Protein AF-A0A7V8A8X6-F1 (afdb_monomer)

Secondary structure (DSSP, 8-state):
------SS-TTB-EEESS----S-GGGS-GGGSPPTTS-EEEEEEE-SS-EEEEEEEGGGEEE-SSS-PPP-HHHHHHEEEEETTTTEEEEPPPP-

Mean predicted aligned error: 7.08 Å

Structure (mmCIF, N/CA/C/O backbone):
data_AF-A0A7V8A8X6-F1
#
_entry.id   AF-A0A7V8A8X6-F1
#
loop_
_atom_site.group_PDB
_atom_site.id
_atom_site.type_symbol
_atom_site.label_atom_id
_atom_site.label_alt_id
_atom_site.label_comp_id
_atom_site.label_asym_id
_atom_site.label_entity_id
_atom_site.label_seq_id
_atom_site.pdbx_PDB_ins_code
_atom_site.Cartn_x
_atom_s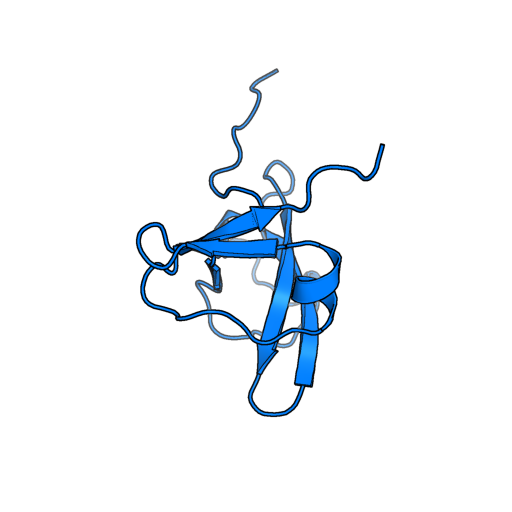ite.Cartn_y
_atom_site.Cartn_z
_atom_site.occupancy
_atom_site.B_iso_or_equiv
_atom_site.auth_seq_id
_atom_site.auth_comp_id
_atom_site.auth_asym_id
_atom_site.auth_atom_id
_atom_site.pdbx_PDB_model_num
ATOM 1 N N . MET A 1 1 ? 1.576 21.157 -17.775 1.00 46.84 1 MET A N 1
ATOM 2 C CA . MET A 1 1 ? 1.975 20.099 -16.827 1.00 46.84 1 MET A CA 1
ATOM 3 C C . MET A 1 1 ? 0.809 19.143 -16.743 1.00 46.84 1 MET A C 1
ATOM 5 O O . MET A 1 1 ? -0.238 19.543 -16.255 1.00 46.84 1 MET A O 1
ATOM 9 N N . ASP A 1 2 ? 0.947 17.956 -17.324 1.00 57.25 2 ASP A N 1
ATOM 10 C CA . ASP A 1 2 ? -0.073 16.914 -17.219 1.00 57.25 2 ASP A CA 1
ATOM 11 C C . ASP A 1 2 ? 0.006 16.361 -15.791 1.00 57.25 2 ASP A C 1
ATOM 13 O O . ASP A 1 2 ? 0.987 15.712 -15.419 1.00 57.25 2 ASP A O 1
ATOM 17 N N . LEU A 1 3 ? -0.943 16.752 -14.940 1.00 56.03 3 LEU A N 1
ATOM 18 C CA . LEU A 1 3 ? -1.081 16.201 -13.596 1.00 56.03 3 LEU A CA 1
ATOM 19 C C . LEU A 1 3 ? -1.557 14.756 -13.765 1.00 56.03 3 LEU A C 1
ATOM 21 O O . LEU A 1 3 ? -2.759 14.501 -13.774 1.00 56.03 3 LEU A O 1
ATOM 25 N N . ARG A 1 4 ? -0.618 13.816 -13.947 1.00 66.88 4 ARG A N 1
ATOM 26 C CA . ARG A 1 4 ? -0.937 12.384 -13.985 1.00 66.88 4 ARG A CA 1
ATOM 27 C C . ARG A 1 4 ? -1.656 12.027 -12.683 1.00 66.88 4 ARG A C 1
ATOM 29 O O . ARG A 1 4 ? -1.053 12.061 -11.612 1.00 66.88 4 ARG A O 1
ATOM 36 N N . GLN A 1 5 ? -2.948 11.725 -12.783 1.00 77.25 5 GLN A N 1
ATOM 37 C CA . GLN A 1 5 ? -3.726 11.230 -11.655 1.00 77.25 5 GLN A CA 1
ATOM 38 C C . GLN A 1 5 ? -3.202 9.854 -11.247 1.00 77.25 5 GLN A C 1
ATOM 40 O O . GLN A 1 5 ? -3.013 8.977 -12.089 1.00 77.25 5 GLN A O 1
ATOM 45 N N . ALA A 1 6 ? -2.973 9.693 -9.946 1.00 84.81 6 ALA A N 1
ATOM 46 C CA . ALA A 1 6 ? -2.713 8.405 -9.327 1.00 84.81 6 ALA A CA 1
ATOM 47 C C . ALA A 1 6 ? -3.906 7.472 -9.570 1.00 84.81 6 ALA A C 1
ATOM 49 O O . ALA A 1 6 ? -5.052 7.864 -9.340 1.00 84.81 6 ALA A O 1
ATOM 50 N N . LYS A 1 7 ? -3.641 6.251 -10.039 1.00 88.06 7 LYS A N 1
ATOM 51 C CA . LYS A 1 7 ? -4.680 5.229 -10.237 1.00 88.06 7 LYS A CA 1
ATOM 52 C C . LYS A 1 7 ? -5.189 4.640 -8.933 1.00 88.06 7 LYS A C 1
ATOM 54 O O . LYS A 1 7 ? -6.322 4.180 -8.917 1.00 88.06 7 LYS A O 1
ATOM 59 N N . TYR A 1 8 ? -4.349 4.626 -7.899 1.00 90.62 8 TYR A N 1
ATOM 60 C CA . TYR A 1 8 ? -4.674 4.017 -6.618 1.00 90.62 8 TYR A CA 1
ATOM 61 C C . TYR A 1 8 ? -4.713 5.061 -5.506 1.00 90.62 8 TYR A C 1
ATOM 63 O O . TYR A 1 8 ? -3.864 5.955 -5.429 1.00 90.62 8 TYR A O 1
ATOM 71 N N . GLY A 1 9 ? -5.720 4.949 -4.650 1.00 90.06 9 GLY A N 1
ATOM 72 C CA . GLY A 1 9 ? -5.903 5.788 -3.473 1.00 90.06 9 GLY A CA 1
ATOM 73 C C . GLY A 1 9 ? -5.089 5.310 -2.269 1.00 90.06 9 GLY A C 1
ATOM 74 O O . GLY A 1 9 ? -4.658 4.162 -2.181 1.00 90.06 9 GLY A O 1
ATOM 75 N N . ILE A 1 10 ? -4.901 6.197 -1.288 1.00 90.31 10 ILE A N 1
ATOM 76 C CA . ILE A 1 10 ? -4.344 5.804 0.013 1.00 90.31 10 ILE A CA 1
ATOM 77 C C . ILE A 1 10 ? -5.332 4.855 0.699 1.00 90.31 10 ILE A C 1
ATOM 79 O O . ILE A 1 10 ? -6.495 5.208 0.871 1.00 90.31 10 ILE A O 1
ATOM 83 N N . G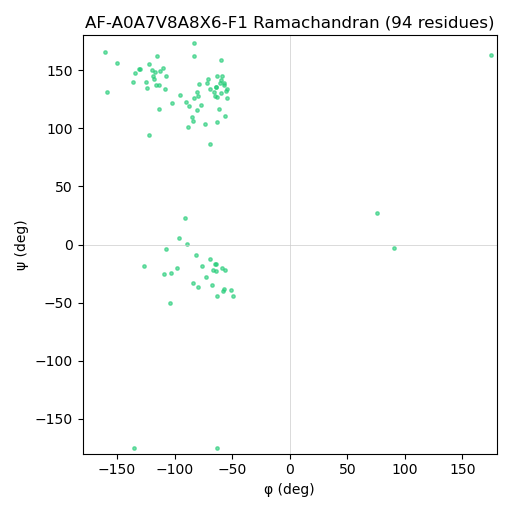LY A 1 11 ? -4.840 3.694 1.133 1.00 89.19 11 GLY A N 1
ATOM 84 C CA . GLY A 1 11 ? -5.634 2.682 1.830 1.00 89.19 11 GLY A CA 1
ATOM 85 C C . GLY A 1 11 ? -6.287 1.647 0.915 1.00 89.19 11 GLY A C 1
ATOM 86 O O . GLY A 1 11 ? -6.906 0.721 1.427 1.00 89.19 11 GLY A O 1
ATOM 87 N N . GLU A 1 12 ? -6.150 1.759 -0.407 1.00 91.69 12 GLU A N 1
ATOM 88 C CA . GLU A 1 12 ? -6.604 0.707 -1.320 1.00 91.69 12 GLU A CA 1
ATOM 89 C C . GLU A 1 12 ? -5.690 -0.519 -1.249 1.00 91.69 12 GLU A C 1
ATOM 91 O O . GLU A 1 12 ? -4.461 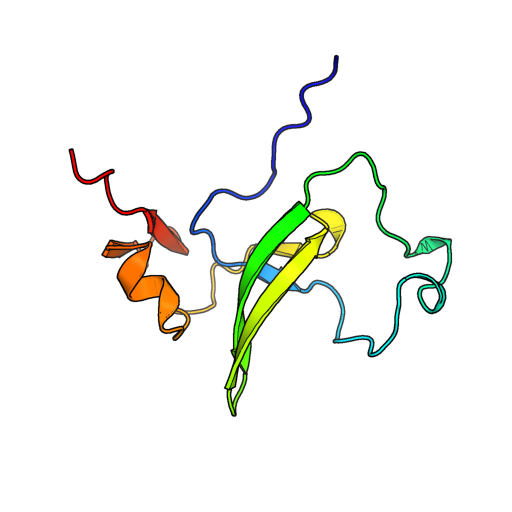-0.397 -1.211 1.00 91.69 12 GLU A O 1
ATOM 96 N N . ILE A 1 13 ? -6.293 -1.709 -1.266 1.00 91.00 13 ILE A N 1
ATOM 97 C CA . ILE A 1 13 ? -5.545 -2.960 -1.347 1.00 91.00 13 ILE A CA 1
ATOM 98 C C . ILE A 1 13 ? -5.133 -3.199 -2.800 1.00 91.00 13 ILE A C 1
ATOM 100 O O . ILE A 1 13 ? -5.937 -3.171 -3.737 1.00 91.00 13 ILE A O 1
ATOM 104 N N . VAL A 1 14 ? -3.839 -3.442 -2.985 1.00 91.00 14 VAL A N 1
ATOM 105 C CA . VAL A 1 14 ? -3.238 -3.734 -4.283 1.00 91.00 14 VAL A CA 1
ATOM 106 C C . VAL A 1 14 ? -2.361 -4.969 -4.188 1.00 91.00 14 VAL A C 1
ATOM 108 O O . VAL A 1 14 ? -1.742 -5.245 -3.162 1.00 91.00 14 VAL A O 1
ATOM 111 N N . ARG A 1 15 ? -2.243 -5.679 -5.305 1.00 87.75 15 ARG A N 1
ATOM 112 C CA . ARG A 1 15 ? -1.315 -6.797 -5.470 1.00 87.75 15 ARG A CA 1
ATOM 113 C C . ARG A 1 15 ? -0.328 -6.513 -6.586 1.00 87.75 15 ARG A C 1
ATOM 115 O O . ARG A 1 15 ? -0.635 -5.829 -7.565 1.00 87.75 15 ARG A O 1
ATOM 122 N N . HIS A 1 16 ? 0.867 -7.071 -6.458 1.00 86.56 16 HIS A N 1
ATOM 123 C CA . HIS A 1 16 ? 1.879 -6.930 -7.492 1.00 86.56 16 HIS A CA 1
ATOM 124 C C . HIS A 1 16 ? 1.470 -7.716 -8.752 1.00 86.56 16 HIS A C 1
ATOM 126 O O . HIS A 1 16 ? 1.049 -8.871 -8.679 1.00 86.56 16 HIS A O 1
ATOM 132 N N . ARG A 1 17 ? 1.592 -7.088 -9.925 1.00 83.88 17 ARG A N 1
ATOM 133 C CA . ARG A 1 17 ? 1.206 -7.656 -11.229 1.00 83.88 17 ARG A CA 1
ATOM 134 C C . ARG A 1 17 ? 2.092 -8.831 -11.642 1.00 83.88 17 ARG A C 1
ATOM 136 O O . ARG A 1 17 ? 1.636 -9.744 -12.321 1.00 83.88 17 ARG A O 1
ATOM 143 N N . LEU A 1 18 ? 3.373 -8.765 -11.293 1.00 71.62 18 LEU A N 1
ATOM 144 C CA . LEU A 1 18 ? 4.393 -9.758 -11.636 1.00 71.62 18 LEU A CA 1
ATOM 145 C C . LEU A 1 18 ? 4.824 -10.528 -10.375 1.00 71.62 18 LEU A C 1
ATOM 147 O O . LEU A 1 18 ? 4.771 -9.993 -9.276 1.00 71.62 18 LEU A O 1
ATOM 151 N N . LEU A 1 19 ? 5.263 -11.777 -10.500 1.00 59.72 19 LEU A N 1
ATOM 152 C CA . LEU A 1 19 ? 5.867 -12.510 -9.376 1.00 59.72 19 LEU A CA 1
ATOM 153 C C . LEU A 1 19 ? 7.126 -11.778 -8.852 1.00 59.72 19 LEU A C 1
ATOM 155 O O . LEU A 1 19 ? 7.702 -10.970 -9.590 1.00 59.72 19 LEU A O 1
ATOM 159 N N . PRO A 1 20 ? 7.576 -12.027 -7.604 1.00 58.06 20 PRO A N 1
ATOM 160 C CA . PRO A 1 20 ? 8.741 -11.347 -7.048 1.00 58.06 20 PRO A CA 1
ATOM 161 C C . PRO A 1 20 ? 10.002 -11.688 -7.852 1.00 58.06 20 PRO A C 1
ATOM 163 O O . PRO A 1 20 ? 10.569 -12.772 -7.731 1.00 58.06 20 PRO A O 1
ATOM 166 N N . PHE A 1 21 ? 10.472 -10.739 -8.659 1.00 56.16 21 PHE A N 1
ATOM 167 C CA . PHE A 1 21 ? 11.829 -10.774 -9.187 1.00 56.16 21 PHE A CA 1
ATOM 168 C C . PHE A 1 21 ? 12.780 -10.340 -8.069 1.00 56.16 21 PHE A C 1
ATOM 170 O O . PHE A 1 21 ? 12.677 -9.231 -7.548 1.00 56.16 21 PHE A O 1
ATOM 177 N N . ARG A 1 22 ? 13.717 -11.212 -7.686 1.00 54.53 22 ARG A N 1
ATOM 178 C CA . ARG A 1 22 ? 14.826 -10.841 -6.799 1.00 54.53 22 ARG A CA 1
ATOM 179 C C . ARG A 1 22 ? 15.934 -10.217 -7.648 1.00 54.53 22 ARG A C 1
ATOM 181 O O . ARG A 1 22 ? 16.607 -10.926 -8.388 1.00 54.53 22 ARG A O 1
ATOM 188 N N . GLY A 1 23 ? 16.111 -8.900 -7.565 1.00 58.91 23 GLY A N 1
ATOM 189 C CA . GLY A 1 23 ? 17.159 -8.186 -8.298 1.00 58.91 23 GLY A CA 1
ATOM 190 C C . GLY A 1 23 ? 17.081 -6.669 -8.127 1.00 58.91 23 GLY A C 1
ATOM 191 O O . GLY A 1 23 ? 16.065 -6.138 -7.687 1.00 58.91 23 GLY A O 1
ATOM 192 N N . GLY A 1 24 ? 18.166 -5.967 -8.459 1.00 60.31 24 GLY A N 1
ATOM 193 C CA . GLY A 1 24 ? 18.190 -4.501 -8.490 1.00 60.31 24 GLY A CA 1
ATOM 194 C C . GLY A 1 24 ? 17.632 -3.948 -9.804 1.00 60.31 24 GLY A C 1
ATOM 195 O O . GLY A 1 24 ? 17.406 -4.694 -10.752 1.00 60.31 24 GLY A O 1
ATOM 196 N N . TYR A 1 25 ? 17.469 -2.624 -9.907 1.00 67.94 25 TYR A N 1
ATOM 197 C CA . TYR A 1 25 ? 16.963 -1.959 -11.124 1.00 67.94 25 TYR A CA 1
ATOM 198 C C . TYR A 1 25 ? 17.708 -2.382 -12.405 1.00 67.94 25 TYR A C 1
ATOM 200 O O . TYR A 1 25 ? 17.093 -2.600 -13.447 1.00 67.94 25 TYR A O 1
ATOM 208 N N . GLN A 1 26 ? 19.034 -2.550 -12.322 1.00 74.75 26 GLN A N 1
ATOM 209 C CA . GLN A 1 26 ? 19.866 -2.985 -13.450 1.00 74.75 26 GLN A CA 1
ATOM 210 C C . GLN A 1 26 ? 19.579 -4.426 -13.904 1.00 74.75 26 GLN A C 1
ATOM 212 O O . GLN A 1 26 ? 19.849 -4.757 -15.055 1.00 74.75 26 GLN A O 1
ATOM 217 N N . SER A 1 27 ? 19.001 -5.263 -13.039 1.00 77.19 27 SER A N 1
ATOM 218 C CA . SER A 1 27 ? 18.603 -6.639 -13.356 1.00 77.19 27 SER A 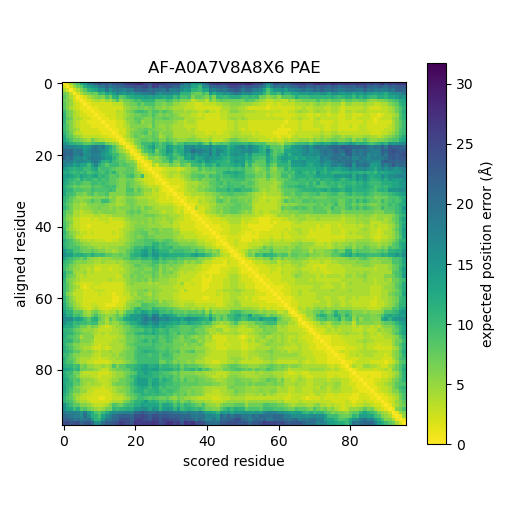CA 1
ATOM 219 C C . SER A 1 27 ? 17.252 -6.722 -14.078 1.00 77.19 27 SER A C 1
ATOM 221 O O . SER A 1 27 ? 16.886 -7.795 -14.550 1.00 77.19 27 SER A O 1
ATOM 223 N N . ILE A 1 28 ? 16.503 -5.617 -14.173 1.00 74.94 28 ILE A N 1
ATOM 224 C CA . ILE A 1 28 ? 15.219 -5.572 -14.879 1.00 74.94 28 ILE A CA 1
ATOM 225 C C . ILE A 1 28 ? 15.498 -5.366 -16.378 1.00 74.94 28 ILE A C 1
ATOM 227 O O . ILE A 1 28 ? 16.183 -4.390 -16.728 1.00 74.94 28 ILE A O 1
ATOM 231 N N . PRO A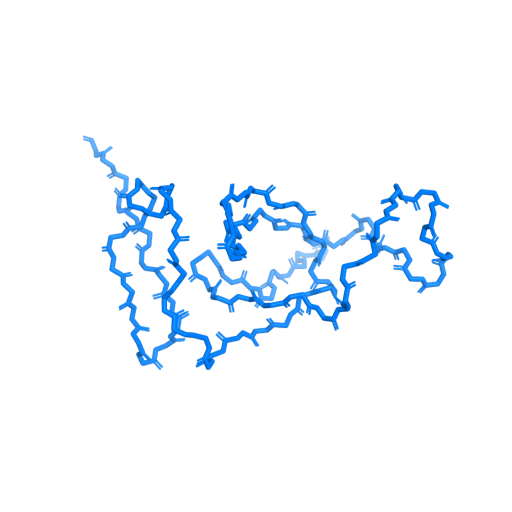 1 29 ? 14.978 -6.233 -17.275 1.00 80.69 29 PRO A N 1
ATOM 232 C CA . PRO A 1 29 ? 15.132 -6.025 -18.708 1.00 80.69 29 PRO A CA 1
ATOM 233 C C . PRO A 1 29 ? 14.517 -4.683 -19.115 1.00 80.69 29 PRO A C 1
ATOM 235 O O . PRO A 1 29 ? 13.523 -4.243 -18.540 1.00 80.69 29 PRO A O 1
ATOM 238 N N . GLU A 1 30 ? 15.124 -4.004 -20.084 1.00 80.31 30 GLU A N 1
ATOM 239 C CA . GLU A 1 30 ? 14.840 -2.593 -20.376 1.00 80.31 30 GLU A CA 1
ATOM 240 C C . GLU A 1 30 ? 13.367 -2.301 -20.685 1.00 80.31 30 GLU A C 1
ATOM 242 O O . GLU A 1 3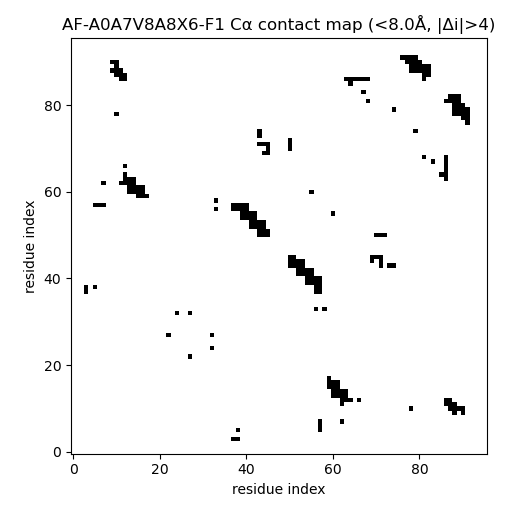0 ? 12.818 -1.321 -20.191 1.00 80.31 30 GLU A O 1
ATOM 247 N N . ASN A 1 31 ? 12.704 -3.207 -21.398 1.00 79.00 31 ASN A N 1
ATOM 248 C CA . ASN A 1 31 ? 11.279 -3.149 -21.723 1.00 79.00 31 ASN A CA 1
ATOM 249 C C . ASN A 1 31 ? 10.334 -3.366 -20.524 1.00 79.00 31 ASN A C 1
ATOM 251 O O . ASN A 1 31 ? 9.139 -3.106 -20.646 1.00 79.00 31 ASN A O 1
ATOM 255 N N . TYR A 1 32 ? 10.844 -3.834 -19.383 1.00 76.94 32 TYR A N 1
ATOM 256 C CA . TYR A 1 32 ? 10.088 -4.008 -18.137 1.00 76.94 32 TYR A CA 1
ATOM 257 C C . TYR A 1 32 ? 10.455 -2.981 -17.065 1.00 76.94 32 TYR A C 1
ATOM 259 O O . TYR A 1 32 ? 9.848 -2.974 -15.990 1.00 76.94 32 TYR A O 1
ATOM 267 N N . ARG A 1 33 ? 11.444 -2.115 -17.319 1.00 83.69 33 ARG A N 1
ATOM 268 C CA . ARG A 1 33 ? 11.816 -1.077 -16.358 1.00 83.69 33 ARG A CA 1
ATOM 269 C C . ARG A 1 33 ? 10.645 -0.114 -16.172 1.00 83.69 33 ARG A C 1
ATOM 271 O O . ARG A 1 33 ? 10.030 0.294 -17.158 1.00 83.69 33 ARG A O 1
ATOM 278 N N . PRO A 1 34 ? 10.329 0.266 -14.927 1.00 83.38 34 PRO A N 1
ATOM 279 C CA . PRO A 1 34 ? 9.291 1.248 -14.694 1.00 83.38 34 PRO A CA 1
ATOM 280 C C . PRO A 1 34 ? 9.672 2.605 -15.282 1.00 83.38 34 PRO A C 1
ATOM 282 O O . PRO A 1 34 ? 10.802 3.071 -15.111 1.00 83.38 34 PRO A O 1
ATOM 285 N N . ASP A 1 35 ? 8.709 3.234 -15.962 1.00 85.62 35 ASP A N 1
ATOM 286 C CA . ASP A 1 35 ? 8.786 4.646 -16.347 1.00 85.62 35 ASP A CA 1
ATOM 287 C C . ASP A 1 35 ? 9.048 5.490 -15.088 1.00 85.62 35 ASP A C 1
ATOM 289 O O . ASP A 1 35 ? 8.409 5.287 -14.055 1.00 85.62 35 ASP A O 1
ATOM 293 N N . ARG A 1 36 ? 9.996 6.427 -15.157 1.00 84.06 36 ARG A N 1
ATOM 294 C CA . ARG A 1 36 ? 10.308 7.335 -14.043 1.00 84.06 36 ARG A CA 1
ATOM 295 C C . ARG A 1 36 ? 9.277 8.453 -13.882 1.00 84.06 36 ARG A C 1
ATOM 297 O O . ARG A 1 36 ? 9.195 9.036 -12.809 1.00 84.06 36 ARG A O 1
ATOM 304 N N . ASN A 1 37 ? 8.482 8.733 -14.913 1.00 85.81 37 ASN A N 1
ATOM 305 C CA . ASN A 1 37 ? 7.475 9.795 -14.933 1.00 85.81 37 ASN A CA 1
ATOM 306 C C . ASN A 1 37 ? 6.087 9.316 -14.472 1.00 85.81 37 ASN A C 1
ATOM 308 O O . ASN A 1 37 ? 5.070 9.896 -14.855 1.00 85.81 37 ASN A O 1
ATOM 312 N N . GLN A 1 38 ? 6.010 8.238 -13.695 1.00 85.69 38 GLN A N 1
ATOM 313 C CA . GLN A 1 38 ? 4.761 7.723 -13.128 1.00 85.69 38 GLN A CA 1
ATOM 314 C C . GLN A 1 38 ? 4.772 7.817 -11.594 1.00 85.69 38 GLN A C 1
ATOM 316 O O . GLN A 1 38 ? 5.851 7.916 -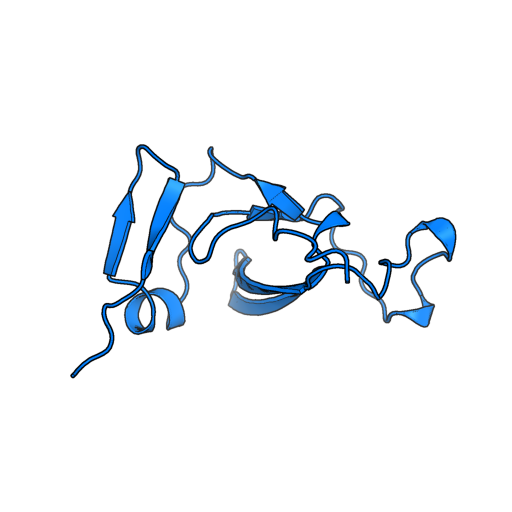11.004 1.00 85.69 38 GLN A O 1
ATOM 321 N N . PRO A 1 39 ? 3.605 7.743 -10.933 1.00 90.00 39 PRO A N 1
ATOM 322 C CA . PRO A 1 39 ? 3.539 7.643 -9.482 1.00 90.00 39 PRO A CA 1
ATOM 323 C C . PRO A 1 39 ? 4.182 6.355 -8.953 1.00 90.00 39 PRO A C 1
ATOM 325 O O . PRO A 1 39 ? 4.083 5.277 -9.548 1.00 90.00 39 PRO A O 1
ATOM 328 N N . PHE A 1 40 ? 4.800 6.470 -7.785 1.00 89.81 40 PHE A N 1
ATOM 329 C CA . PHE A 1 40 ? 5.291 5.342 -7.005 1.00 89.81 40 PHE A CA 1
ATOM 330 C C . PHE A 1 40 ? 4.584 5.324 -5.655 1.00 89.81 40 PHE A C 1
ATOM 332 O O . PHE A 1 40 ? 4.309 6.375 -5.074 1.00 89.81 40 PHE A O 1
ATOM 339 N N . TYR A 1 41 ? 4.324 4.123 -5.157 1.00 89.38 41 TYR A N 1
ATOM 340 C CA . TYR A 1 41 ? 3.534 3.880 -3.960 1.00 89.38 41 TYR A CA 1
ATOM 341 C C . TYR A 1 41 ? 4.384 3.198 -2.894 1.00 89.38 41 TYR A C 1
ATOM 343 O O . TYR A 1 41 ? 5.203 2.329 -3.201 1.00 89.38 41 TYR A O 1
ATOM 351 N N . HIS A 1 42 ? 4.156 3.587 -1.640 1.00 90.25 42 HIS A N 1
ATOM 352 C CA . HIS A 1 42 ? 4.620 2.838 -0.479 1.00 90.25 42 HIS A CA 1
ATOM 353 C C . HIS A 1 42 ? 3.531 1.843 -0.094 1.00 90.25 42 HIS A C 1
ATOM 355 O O . HIS A 1 42 ? 2.397 2.245 0.163 1.00 90.25 42 HIS A O 1
ATOM 361 N N . LEU A 1 43 ? 3.874 0.561 -0.072 1.00 90.38 43 LEU A N 1
ATOM 362 C CA . LEU A 1 43 ? 2.964 -0.512 0.299 1.00 90.38 43 LEU A CA 1
ATOM 363 C C . LEU A 1 43 ? 3.354 -1.063 1.659 1.00 90.38 43 LEU A C 1
ATOM 365 O O . LEU A 1 43 ? 4.526 -1.358 1.886 1.00 90.38 43 LEU A O 1
ATOM 369 N N . LEU A 1 44 ? 2.361 -1.241 2.521 1.00 89.50 44 LEU A N 1
ATOM 370 C CA . LEU A 1 44 ? 2.468 -2.088 3.700 1.00 89.50 44 LEU A CA 1
ATOM 371 C C . LEU A 1 44 ? 2.146 -3.510 3.234 1.00 89.50 44 LEU A C 1
ATOM 373 O O . LEU A 1 44 ? 1.020 -3.773 2.820 1.00 89.50 44 LEU A O 1
ATOM 377 N N . ALA A 1 45 ? 3.147 -4.385 3.198 1.00 88.75 45 ALA A N 1
ATOM 378 C CA . ALA A 1 45 ? 3.027 -5.733 2.658 1.00 88.75 45 ALA A CA 1
ATOM 379 C C . ALA A 1 45 ? 3.276 -6.781 3.743 1.00 88.75 45 ALA A C 1
ATOM 381 O O . ALA A 1 45 ? 4.099 -6.590 4.639 1.00 88.75 45 ALA A O 1
ATOM 382 N N . GLU A 1 46 ? 2.604 -7.916 3.614 1.00 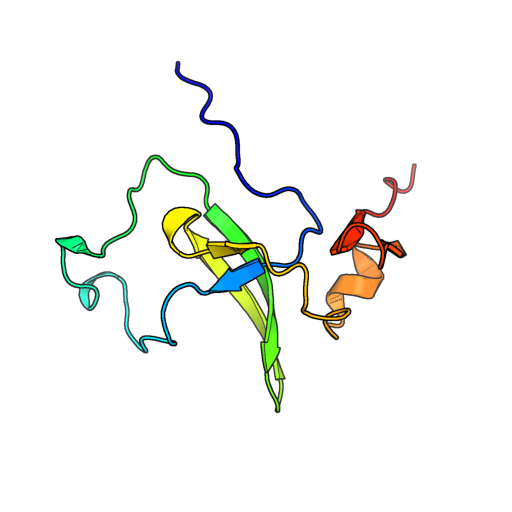84.31 46 GLU A N 1
ATOM 383 C CA . GLU A 1 46 ? 2.800 -9.087 4.460 1.00 84.31 46 GLU A CA 1
ATOM 384 C C . GLU A 1 46 ? 3.176 -10.302 3.610 1.00 84.31 46 GLU A C 1
ATOM 386 O O . GLU A 1 46 ? 2.881 -10.384 2.412 1.00 84.31 46 GLU A O 1
ATOM 391 N N . ASN A 1 47 ? 3.856 -11.256 4.229 1.00 83.38 47 ASN A N 1
ATOM 392 C CA . ASN A 1 47 ? 3.983 -12.615 3.724 1.00 83.38 47 ASN A CA 1
ATOM 393 C C . ASN A 1 47 ? 3.766 -13.597 4.886 1.00 83.38 47 ASN A C 1
ATOM 395 O O . ASN A 1 47 ? 3.453 -13.185 5.996 1.00 83.38 47 ASN A O 1
ATOM 399 N N . SER A 1 48 ? 3.944 -14.897 4.641 1.00 81.00 48 SER A N 1
ATOM 400 C CA . SER A 1 48 ? 3.725 -15.948 5.645 1.00 81.00 48 SER A CA 1
ATOM 401 C C . SER A 1 48 ? 4.529 -15.789 6.939 1.00 81.00 48 SER A C 1
ATOM 403 O O . SER A 1 48 ? 4.145 -16.368 7.950 1.00 81.00 48 SER A O 1
ATOM 405 N N . ASP A 1 49 ? 5.634 -15.041 6.912 1.00 81.75 49 ASP A N 1
ATOM 406 C CA . ASP A 1 49 ? 6.629 -15.030 7.984 1.00 81.75 49 ASP A CA 1
ATOM 407 C C . ASP A 1 49 ? 6.943 -13.621 8.516 1.00 81.75 49 ASP A C 1
ATOM 409 O O . ASP A 1 49 ? 7.533 -13.483 9.590 1.00 81.75 49 ASP A O 1
ATOM 413 N N . THR A 1 50 ? 6.615 -12.555 7.776 1.00 85.94 50 THR A N 1
ATOM 414 C CA . THR A 1 50 ? 7.000 -11.188 8.142 1.00 85.94 50 THR A CA 1
ATOM 415 C C . THR A 1 50 ? 6.167 -10.095 7.463 1.00 85.94 50 THR A C 1
ATOM 417 O O . THR A 1 50 ? 5.498 -10.311 6.454 1.00 85.94 50 THR A O 1
ATOM 420 N N . HIS A 1 51 ? 6.303 -8.882 7.996 1.00 87.62 51 HIS A N 1
ATOM 421 C CA . HIS A 1 51 ? 5.707 -7.643 7.510 1.00 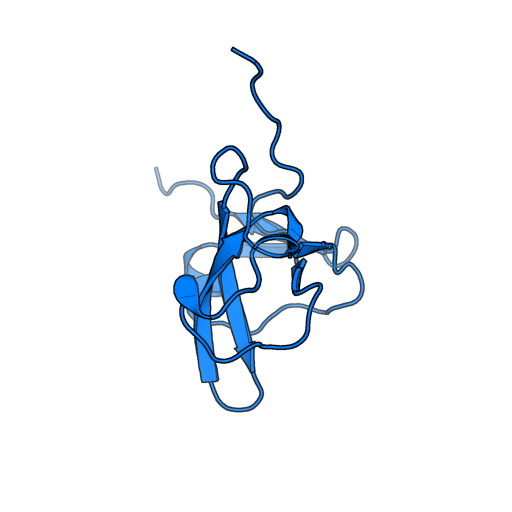87.62 51 HIS A CA 1
ATOM 422 C C . HIS A 1 51 ? 6.813 -6.713 7.010 1.00 87.62 51 HIS A C 1
ATOM 424 O O . HIS A 1 51 ? 7.859 -6.590 7.655 1.00 87.62 51 HIS A O 1
ATOM 430 N N . TYR A 1 52 ? 6.614 -6.054 5.872 1.00 86.81 52 TYR A N 1
ATOM 431 C CA . TYR A 1 52 ? 7.613 -5.154 5.302 1.00 86.81 52 TYR A CA 1
ATOM 432 C C . TYR A 1 52 ? 6.985 -4.022 4.491 1.00 86.81 52 TYR A C 1
ATOM 434 O O . TYR A 1 52 ? 5.889 -4.136 3.949 1.00 86.81 52 TYR A O 1
ATOM 442 N N . ILE A 1 53 ? 7.728 -2.923 4.357 1.00 87.56 53 ILE A N 1
ATOM 443 C CA . ILE A 1 53 ? 7.345 -1.803 3.498 1.00 87.56 53 ILE A CA 1
ATOM 444 C C . ILE A 1 53 ? 8.022 -1.970 2.140 1.00 87.56 53 ILE A C 1
ATOM 446 O O . ILE A 1 53 ? 9.240 -2.142 2.062 1.00 87.56 53 ILE A O 1
ATOM 450 N N . ALA A 1 54 ? 7.243 -1.894 1.065 1.00 86.50 54 ALA A N 1
ATOM 451 C CA . ALA A 1 54 ? 7.746 -1.940 -0.302 1.00 86.50 54 ALA A CA 1
ATOM 452 C C . ALA A 1 54 ? 7.543 -0.602 -1.014 1.00 86.50 54 ALA A C 1
ATOM 454 O O . ALA A 1 54 ? 6.569 0.105 -0.771 1.00 86.50 54 ALA A O 1
ATOM 455 N N . TYR A 1 55 ? 8.443 -0.281 -1.941 1.00 87.56 55 TYR A N 1
ATOM 456 C CA . TYR A 1 55 ? 8.306 0.862 -2.837 1.00 87.56 55 TYR A CA 1
ATOM 457 C C . TYR A 1 55 ? 8.128 0.360 -4.268 1.00 87.56 55 TYR A C 1
ATOM 459 O O . TYR A 1 55 ? 9.012 -0.315 -4.803 1.00 87.56 55 TYR A O 1
ATOM 467 N N . VAL A 1 56 ? 6.971 0.636 -4.873 1.00 87.88 56 VAL A N 1
ATOM 468 C CA . VAL A 1 56 ? 6.558 -0.001 -6.133 1.00 87.88 56 VAL A CA 1
ATOM 469 C C . VAL A 1 56 ? 5.975 1.024 -7.105 1.00 87.88 56 VAL A C 1
ATOM 471 O O . VAL A 1 56 ? 5.226 1.919 -6.725 1.00 87.88 56 VAL A O 1
ATOM 474 N N . SER A 1 57 ? 6.316 0.890 -8.385 1.00 90.56 57 SER A N 1
ATOM 475 C CA . SER A 1 57 ? 5.759 1.702 -9.474 1.00 90.56 57 SER A CA 1
ATOM 476 C C . SER A 1 57 ? 4.301 1.345 -9.770 1.00 90.56 57 SER A C 1
ATOM 478 O O . SER A 1 57 ? 3.979 0.156 -9.835 1.00 90.56 57 SER A O 1
ATOM 480 N N . GLU A 1 58 ? 3.469 2.336 -10.095 1.00 90.69 58 GLU A N 1
ATOM 481 C CA . GLU A 1 58 ? 2.047 2.139 -10.422 1.00 90.69 58 GLU A CA 1
ATOM 482 C C . GLU A 1 58 ? 1.773 1.028 -11.448 1.00 90.69 58 GLU A C 1
ATOM 484 O O . GLU A 1 58 ? 0.880 0.205 -11.255 1.00 90.69 58 GLU A O 1
ATOM 489 N N . GLN A 1 59 ? 2.550 0.968 -12.535 1.00 89.31 59 GLN A N 1
ATOM 490 C CA . GLN A 1 59 ? 2.376 -0.022 -13.609 1.00 89.31 59 GLN A CA 1
ATOM 491 C C . GLN A 1 59 ? 2.483 -1.486 -13.150 1.00 89.31 59 GLN A C 1
ATOM 493 O O . GLN A 1 59 ? 2.027 -2.392 -13.851 1.00 89.31 59 GLN A O 1
ATOM 498 N N . ASN A 1 60 ? 3.115 -1.716 -11.998 1.00 88.19 60 ASN A N 1
ATOM 499 C CA . ASN A 1 60 ? 3.320 -3.038 -11.423 1.00 88.19 60 ASN A CA 1
ATOM 500 C C . ASN A 1 60 ? 2.254 -3.387 -10.381 1.00 88.19 60 ASN A C 1
ATOM 502 O O . ASN A 1 60 ? 2.361 -4.435 -9.752 1.00 88.19 60 ASN A O 1
ATOM 506 N N . LEU A 1 61 ? 1.232 -2.550 -10.204 1.00 89.81 61 LEU A N 1
ATOM 507 C CA . LEU A 1 61 ? 0.143 -2.773 -9.261 1.00 89.81 61 LEU A CA 1
ATOM 508 C C . LEU A 1 61 ? -1.145 -3.129 -9.995 1.00 89.81 61 LEU A C 1
ATOM 510 O O . LEU A 1 61 ? -1.432 -2.610 -11.078 1.00 89.81 61 LEU A O 1
ATOM 514 N N . LEU A 1 62 ? -1.927 -4.001 -9.372 1.00 90.44 62 LEU A N 1
ATOM 515 C CA . LEU A 1 62 ? -3.308 -4.306 -9.718 1.00 90.44 62 LEU A CA 1
ATOM 516 C C . LEU A 1 62 ? -4.169 -4.088 -8.474 1.00 90.44 62 LEU A C 1
ATOM 518 O O . LEU A 1 62 ? -3.758 -4.500 -7.391 1.00 90.44 62 LEU A O 1
ATOM 522 N N . ALA A 1 63 ? -5.360 -3.509 -8.633 1.00 89.44 63 ALA A N 1
ATOM 523 C CA . ALA A 1 63 ? -6.348 -3.474 -7.557 1.00 89.44 63 ALA A CA 1
ATOM 524 C C . ALA A 1 63 ? -6.664 -4.900 -7.085 1.00 89.44 63 ALA A C 1
ATOM 526 O O . ALA A 1 63 ? -6.834 -5.813 -7.907 1.00 89.44 63 ALA A O 1
ATOM 527 N N . ASP A 1 64 ? -6.750 -5.081 -5.772 1.00 87.00 64 ASP A N 1
ATOM 528 C CA . ASP A 1 64 ? -7.186 -6.326 -5.161 1.00 87.00 64 ASP A CA 1
ATOM 529 C C . ASP A 1 64 ? -8.404 -6.067 -4.277 1.00 87.00 64 ASP A C 1
ATOM 531 O O . ASP A 1 64 ? -8.301 -5.694 -3.117 1.00 87.00 64 ASP A O 1
ATOM 535 N N . LEU A 1 65 ? -9.580 -6.266 -4.869 1.00 77.44 65 LEU A N 1
ATOM 536 C CA . LEU A 1 65 ? -10.870 -6.137 -4.185 1.00 77.44 65 LEU A CA 1
ATOM 537 C C . LEU A 1 65 ? -11.320 -7.457 -3.540 1.00 77.44 65 LEU A C 1
ATOM 539 O O . LEU A 1 65 ? -12.424 -7.545 -3.010 1.00 77.44 65 LEU A O 1
ATOM 543 N N . THR A 1 66 ? -10.507 -8.508 -3.665 1.00 76.25 66 THR A N 1
ATOM 544 C CA . THR A 1 66 ? -10.825 -9.865 -3.201 1.00 76.25 66 THR A CA 1
ATOM 545 C C . THR A 1 66 ? -10.004 -10.274 -1.987 1.00 76.25 66 THR A C 1
ATOM 547 O O . THR A 1 66 ? -10.447 -11.122 -1.213 1.00 76.25 66 THR A O 1
ATOM 550 N N . GLY A 1 67 ? -8.826 -9.671 -1.820 1.00 67.12 67 GLY A N 1
ATOM 551 C CA . GLY A 1 67 ? -8.013 -9.767 -0.623 1.00 67.12 67 GLY A CA 1
ATOM 552 C C . GLY A 1 67 ? -8.762 -9.162 0.555 1.00 67.12 67 GLY A C 1
ATOM 553 O O . GLY A 1 67 ? -9.255 -8.037 0.490 1.00 67.12 67 GLY A O 1
ATOM 554 N N . GLY A 1 68 ? -8.888 -9.938 1.628 1.00 80.12 68 GLY A N 1
ATOM 555 C CA . GLY A 1 68 ? -9.344 -9.416 2.908 1.00 80.12 68 GLY A CA 1
ATOM 556 C C . GLY A 1 68 ? -8.366 -8.376 3.472 1.00 80.12 68 GLY A C 1
ATOM 557 O O . GLY A 1 68 ? -7.386 -8.017 2.818 1.00 80.12 68 GLY A O 1
ATOM 558 N N . PRO A 1 69 ? -8.610 -7.890 4.696 1.00 84.50 69 PRO A N 1
ATOM 559 C CA . PRO A 1 69 ? -7.678 -6.982 5.350 1.00 84.50 69 PRO A CA 1
ATOM 560 C C . PRO A 1 69 ? -6.279 -7.613 5.457 1.00 84.50 69 PRO A C 1
ATOM 562 O O . PRO A 1 69 ? -6.158 -8.797 5.765 1.00 84.50 69 PRO A O 1
ATOM 565 N N . ILE A 1 70 ? -5.254 -6.797 5.218 1.00 86.00 70 ILE A N 1
ATOM 566 C CA . ILE A 1 70 ? -3.841 -7.123 5.427 1.00 86.00 70 ILE A CA 1
ATOM 567 C C . ILE A 1 70 ? -3.525 -6.990 6.919 1.00 86.00 70 ILE A C 1
ATOM 569 O O . ILE A 1 70 ? -3.958 -6.017 7.554 1.00 86.00 70 ILE A O 1
ATOM 573 N N . ASP A 1 71 ? -2.750 -7.925 7.465 1.00 84.69 71 ASP A N 1
ATOM 574 C CA . ASP A 1 71 ? -2.147 -7.769 8.786 1.00 84.69 71 ASP A CA 1
ATOM 575 C C . ASP A 1 71 ? -0.807 -7.038 8.634 1.00 84.69 71 ASP A C 1
ATOM 577 O O . ASP A 1 71 ? 0.078 -7.449 7.894 1.00 84.69 71 ASP A O 1
ATOM 581 N N . HIS A 1 72 ? -0.666 -5.865 9.247 1.00 86.38 72 HIS A N 1
ATOM 582 C CA . HIS A 1 72 ? 0.610 -5.152 9.296 1.00 86.38 72 HIS A CA 1
ATOM 583 C C . HIS A 1 72 ? 0.587 -4.173 10.475 1.00 86.38 72 HIS A C 1
ATOM 585 O O . HIS A 1 72 ? -0.333 -3.359 10.568 1.00 86.38 72 HIS A O 1
ATOM 591 N N . PRO A 1 73 ? 1.615 -4.139 11.343 1.00 88.19 73 PRO A N 1
ATOM 592 C CA . PRO A 1 73 ? 1.594 -3.334 12.570 1.00 88.19 73 PRO A CA 1
ATOM 593 C C . PRO A 1 73 ? 1.363 -1.836 12.310 1.00 88.19 73 PRO A C 1
ATOM 595 O O . PRO A 1 73 ? 0.565 -1.200 12.992 1.00 88.19 73 PRO A O 1
ATOM 598 N N . ALA A 1 74 ? 1.981 -1.283 11.260 1.00 86.75 74 ALA A N 1
ATOM 599 C CA . ALA A 1 74 ? 1.780 0.115 10.864 1.00 86.75 74 ALA A CA 1
ATOM 600 C C . ALA A 1 74 ? 0.350 0.448 10.384 1.00 86.75 74 ALA A C 1
ATOM 602 O O . ALA A 1 74 ? -0.008 1.625 10.339 1.00 86.75 74 ALA A O 1
ATOM 603 N N . ILE A 1 75 ? -0.486 -0.545 10.038 1.00 88.75 75 ILE A N 1
ATOM 604 C CA . ILE A 1 75 ? -1.880 -0.276 9.658 1.00 88.75 75 ILE A CA 1
ATOM 605 C C . ILE A 1 75 ? -2.632 0.330 10.840 1.00 88.75 75 ILE A C 1
ATOM 607 O O . ILE A 1 75 ? -3.307 1.336 10.652 1.00 88.75 75 ILE A O 1
ATOM 611 N N . GLY A 1 76 ? -2.455 -0.208 12.052 1.00 85.69 76 GLY A N 1
ATOM 612 C CA . GLY A 1 76 ? -3.127 0.304 13.251 1.00 85.69 76 GLY A CA 1
ATOM 613 C C . GLY A 1 76 ? -2.718 1.731 13.637 1.00 85.69 76 GLY A C 1
ATOM 614 O O . GLY A 1 76 ? -3.479 2.437 14.291 1.00 85.69 76 GLY A O 1
ATOM 615 N N . GLU A 1 77 ? -1.539 2.185 13.207 1.00 86.94 77 GLU A N 1
ATOM 616 C CA . GLU A 1 77 ? -1.070 3.555 13.451 1.00 86.94 77 GLU A CA 1
ATOM 617 C C . GLU A 1 77 ? -1.607 4.553 12.415 1.00 86.94 77 GLU A C 1
ATOM 619 O O . GLU A 1 77 ? -1.856 5.720 12.730 1.00 86.94 77 GLU A O 1
ATOM 624 N N . MET A 1 78 ? -1.795 4.112 11.168 1.00 85.75 78 MET A N 1
ATOM 625 C CA . MET A 1 78 ? -2.110 4.990 10.032 1.00 85.75 78 MET A CA 1
ATOM 626 C C . MET A 1 78 ? -3.586 4.958 9.616 1.00 85.75 78 MET A C 1
ATOM 628 O O . MET A 1 78 ? -4.082 5.925 9.025 1.00 85.75 78 MET A O 1
ATOM 632 N N . PHE A 1 79 ? -4.288 3.869 9.916 1.00 90.50 79 PHE A N 1
ATOM 633 C CA . PHE A 1 79 ? -5.660 3.608 9.499 1.00 90.50 79 PHE A CA 1
ATOM 634 C C . PHE A 1 79 ? -6.523 3.186 10.690 1.00 90.50 79 PHE A C 1
ATOM 636 O O . PHE A 1 79 ? -6.037 2.596 11.650 1.00 90.50 79 PHE A O 1
ATOM 643 N N . SER A 1 80 ? -7.817 3.496 10.616 1.00 85.75 80 SER A N 1
ATOM 644 C CA . SER A 1 80 ? -8.771 3.233 11.702 1.00 85.75 80 SER A CA 1
ATOM 645 C C . SER A 1 80 ? -9.659 2.035 11.392 1.00 85.75 80 SER A C 1
ATOM 647 O O . SER A 1 80 ? -9.777 1.131 12.211 1.00 85.75 80 SER A O 1
ATOM 649 N N . ASN A 1 81 ? -10.265 2.016 10.202 1.00 88.62 81 ASN A N 1
ATOM 650 C CA . ASN A 1 81 ? -11.249 1.013 9.800 1.00 88.62 81 ASN A CA 1
ATOM 651 C C . ASN A 1 81 ? -10.973 0.482 8.392 1.00 88.62 81 ASN A C 1
ATOM 653 O O . ASN A 1 81 ? -10.542 1.233 7.518 1.00 88.62 81 ASN A O 1
ATOM 657 N N . PHE A 1 82 ? -11.305 -0.789 8.158 1.00 89.25 82 PHE A N 1
ATOM 658 C CA . PHE A 1 82 ? -11.360 -1.389 6.825 1.00 89.25 82 PHE A CA 1
ATOM 659 C C . PHE A 1 82 ? -12.814 -1.493 6.354 1.00 89.25 82 PHE A C 1
ATOM 661 O O . PHE A 1 82 ? -13.639 -2.129 7.015 1.00 89.25 82 PHE A O 1
ATOM 668 N N . ASP A 1 83 ? -13.142 -0.878 5.218 1.00 89.00 83 ASP A N 1
ATOM 669 C CA . ASP A 1 83 ? -14.452 -1.035 4.589 1.00 89.00 83 ASP A CA 1
ATOM 670 C C . ASP A 1 83 ? -14.440 -2.240 3.645 1.00 89.00 83 ASP A C 1
ATOM 672 O O . ASP A 1 83 ? -13.988 -2.161 2.506 1.00 89.00 83 ASP A O 1
ATOM 676 N N . ALA A 1 84 ? -15.001 -3.357 4.111 1.00 84.12 84 ALA A N 1
ATOM 677 C CA . ALA A 1 84 ? -15.080 -4.596 3.342 1.00 84.12 84 ALA A CA 1
ATOM 678 C C . ALA A 1 84 ? -15.945 -4.498 2.069 1.00 84.12 84 ALA A C 1
ATOM 680 O O . ALA A 1 84 ? -15.840 -5.367 1.207 1.00 84.12 84 ALA A O 1
ATOM 681 N N . LYS A 1 85 ? -16.812 -3.481 1.928 1.00 84.94 85 LYS A N 1
ATOM 682 C CA . LYS A 1 85 ? -17.604 -3.295 0.698 1.00 84.94 85 LYS A CA 1
ATOM 683 C C . LYS A 1 85 ? -16.790 -2.639 -0.410 1.00 84.94 85 LYS A C 1
ATOM 685 O O . LYS A 1 85 ? -17.008 -2.957 -1.575 1.00 84.94 85 LYS A O 1
ATOM 690 N N . SER A 1 86 ? -15.910 -1.706 -0.053 1.00 84.44 86 SER A N 1
ATOM 691 C CA . SER A 1 86 ? -15.068 -0.978 -1.008 1.00 84.44 86 SER A CA 1
ATOM 692 C C . SER A 1 86 ? -13.655 -1.553 -1.133 1.00 84.44 86 SER A C 1
ATOM 694 O O . SER A 1 86 ? -13.011 -1.325 -2.151 1.00 84.44 86 SER A O 1
ATOM 696 N N . GLY A 1 87 ? -13.184 -2.320 -0.146 1.00 86.00 87 GLY A N 1
ATOM 697 C CA . GLY A 1 87 ? -11.814 -2.835 -0.091 1.00 86.00 87 GLY A CA 1
ATOM 698 C C . GLY A 1 87 ? -10.786 -1.770 0.305 1.00 86.00 87 GLY A C 1
ATOM 699 O O . GLY A 1 87 ? -9.631 -1.852 -0.110 1.00 86.00 87 GLY A O 1
ATOM 700 N N . ILE A 1 88 ? -11.202 -0.744 1.059 1.00 89.12 88 ILE A N 1
ATOM 701 C CA . ILE A 1 88 ? -10.383 0.443 1.351 1.00 89.12 88 ILE A CA 1
ATOM 702 C C . ILE A 1 88 ? -10.239 0.654 2.861 1.00 89.12 88 ILE A C 1
ATOM 704 O O . ILE A 1 88 ? -11.218 0.628 3.613 1.00 89.12 88 ILE A O 1
ATOM 708 N N . TYR A 1 89 ? -9.014 0.934 3.305 1.00 90.38 89 TYR A N 1
ATOM 709 C CA . TYR A 1 89 ? -8.723 1.416 4.651 1.00 90.38 89 TYR A CA 1
ATOM 710 C C . TYR A 1 89 ? -8.974 2.920 4.790 1.00 90.38 89 TYR A C 1
ATOM 712 O O . TYR A 1 89 ? -8.467 3.744 4.027 1.00 90.38 89 TYR A O 1
ATOM 720 N N . GLN A 1 90 ? -9.697 3.299 5.837 1.00 89.38 90 GLN A N 1
ATOM 721 C CA . GLN A 1 90 ? -9.920 4.690 6.204 1.00 89.38 90 GLN A CA 1
ATOM 722 C C . GLN A 1 90 ? -8.707 5.230 6.957 1.00 89.38 90 GLN A C 1
ATOM 724 O O . GLN A 1 90 ? -8.383 4.771 8.056 1.00 89.38 90 GLN A O 1
ATOM 729 N N . ARG A 1 91 ? -8.034 6.221 6.365 1.00 86.81 91 ARG A N 1
ATOM 730 C CA . ARG A 1 91 ? -6.903 6.901 7.002 1.00 86.81 91 ARG A CA 1
ATOM 731 C C . ARG A 1 91 ? -7.353 7.553 8.304 1.00 86.81 91 ARG A C 1
ATOM 733 O O . ARG A 1 91 ? -8.429 8.151 8.360 1.00 86.81 91 ARG A O 1
ATOM 740 N N . ASN A 1 92 ? -6.496 7.500 9.315 1.00 82.56 92 ASN A N 1
ATOM 741 C CA . ASN A 1 92 ? -6.700 8.256 10.540 1.00 82.56 92 ASN A CA 1
ATOM 742 C C . ASN A 1 92 ? -6.856 9.746 10.203 1.00 82.56 92 ASN A C 1
ATOM 744 O O . ASN A 1 92 ? -6.098 10.312 9.404 1.00 82.56 92 ASN A O 1
ATOM 748 N N . ALA A 1 93 ? -7.885 10.376 10.771 1.00 69.62 93 ALA A N 1
ATOM 749 C CA . ALA A 1 93 ? -7.981 11.826 10.739 1.00 69.62 93 ALA A CA 1
ATOM 750 C C . ALA A 1 93 ? -6.740 12.386 11.455 1.00 69.62 93 ALA A C 1
ATOM 752 O O . ALA A 1 93 ? -6.328 11.804 12.463 1.00 69.62 93 ALA A O 1
ATOM 753 N N . PRO A 1 94 ? -6.108 13.458 10.946 1.00 58.31 94 PRO A N 1
ATOM 754 C CA . PRO A 1 94 ? -4.986 14.062 11.649 1.00 58.31 94 PRO A CA 1
ATOM 755 C C . PRO A 1 94 ? -5.428 14.399 13.077 1.00 58.31 94 PRO A C 1
ATOM 757 O O . PRO A 1 94 ? -6.463 15.038 13.270 1.00 58.31 94 PRO A O 1
ATOM 760 N N . LEU A 1 95 ? -4.671 13.911 14.065 1.00 55.25 95 LEU A N 1
ATOM 761 C CA . LEU A 1 95 ? -4.819 14.345 15.450 1.00 55.25 95 LEU A CA 1
ATOM 762 C C . LEU A 1 95 ? -4.520 15.847 15.463 1.00 55.25 95 LEU A C 1
ATOM 764 O O . LEU A 1 95 ? -3.440 16.266 15.048 1.00 55.25 95 LEU A O 1
ATOM 768 N N . ASN A 1 96 ? -5.539 16.621 15.817 1.00 42.53 96 ASN A N 1
ATOM 769 C CA . ASN A 1 96 ? -5.557 18.078 15.771 1.00 42.53 96 ASN A CA 1
ATOM 770 C C . ASN A 1 96 ? -4.848 18.686 16.984 1.00 42.53 96 ASN A C 1
ATOM 772 O O . ASN A 1 96 ? -4.976 18.094 18.081 1.00 42.53 96 ASN A O 1
#

Sequence (96 aa):
MDLRQAKYGIGEIVRHRLLPFRGGYQSIPENYRPDRNQPFYHLLAENSDTHYIAYVSEQNLLADLTGGPIDHPAIGEMFSNFDAKSGIYQRNAPLN

Foldseek 3Di:
DPPPDQPDDAFFDKDFQDDDDPDDQVPQPPVRRDDPPFDWDWDFDDDPPDTDIDIGTSVRIDGDLPDDDDDGPCCVVFFDDQDNVRRGTHGDDPPD

Nearest PDB structures (foldseek):
  7xi6-assembly1_A  TM=4.765E-01  e=4.419E+00  Saccharolobus solfataricus
  6ndd-assembly6_Q  TM=5.014E-01  e=8.850E+00  Calloselasma rhodostoma

Radius of gyration: 14.88 Å; Cα contacts (8 Å, |Δi|>4): 117; chains: 1; bounding box: 38×36×38 Å

Solvent-accessible surface area (backbone atoms only — not comparable to full-atom values): 6461 Å² total; per-residue (Å²): 132,85,80,78,74,73,92,70,62,86,46,53,42,64,41,69,70,61,79,90,76,90,71,58,80,86,70,45,58,77,94,71,50,76,71,84,92,56,64,69,44,82,39,88,40,62,58,102,86,53,67,48,79,44,81,45,50,56,92,46,52,36,84,32,78,80,62,71,88,80,73,47,80,66,48,71,77,50,29,74,50,75,39,84,90,77,33,33,33,41,63,53,74,80,87,126

pLDDT: mean 81.29, std 11.35, range [42.53, 91.69]